Protein AF-A0A2H0HTR3-F1 (afdb_monomer_lite)

Secondary structure (DSSP, 8-state):
--HHHHHHHHHHHHHTT--HHHHHHHHHHHHHHHHHHHHHHHHHHHHHHHH-----SSPPPHHHHHHTT--

Radius of gyration: 25.33 Å; chains: 1; bounding box: 64×30×53 Å

Structure (mmCIF, N/CA/C/O backbone):
data_AF-A0A2H0HTR3-F1
#
_entry.id   AF-A0A2H0HTR3-F1
#
loop_
_atom_site.group_PDB
_atom_site.id
_atom_site.type_symbol
_atom_site.label_atom_id
_atom_site.label_alt_id
_atom_site.label_comp_id
_atom_site.label_asym_id
_atom_site.label_entity_id
_atom_site.label_seq_id
_atom_site.pdbx_PDB_ins_code
_atom_site.Cartn_x
_atom_site.Cartn_y
_atom_site.Cartn_z
_atom_site.occupancy
_atom_site.B_iso_or_equiv
_atom_site.auth_seq_id
_atom_site.auth_comp_id
_atom_site.auth_asym_id
_atom_site.auth_atom_id
_atom_site.pdbx_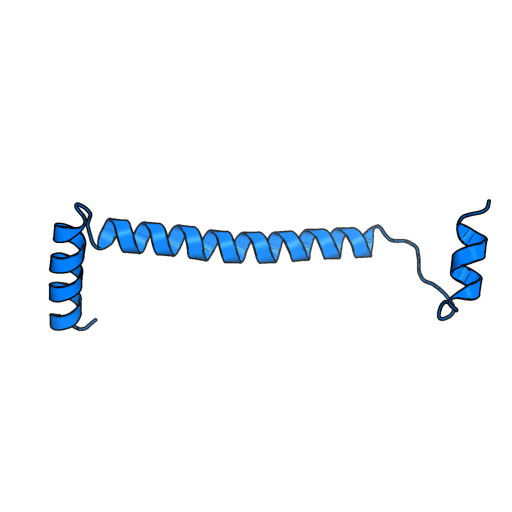PDB_model_num
ATOM 1 N N . LEU A 1 1 ? -20.480 4.703 0.689 1.00 73.38 1 LEU A N 1
ATOM 2 C CA . LEU A 1 1 ? -20.012 3.691 1.663 1.00 73.38 1 LEU A CA 1
ATOM 3 C C . LEU A 1 1 ? -21.230 3.227 2.435 1.00 73.38 1 LEU A C 1
ATOM 5 O O . LEU A 1 1 ? -22.078 4.064 2.697 1.00 73.38 1 LEU A O 1
ATOM 9 N N . ASP A 1 2 ? -21.336 1.933 2.722 1.00 93.31 2 ASP A N 1
ATOM 10 C CA . ASP A 1 2 ? -22.449 1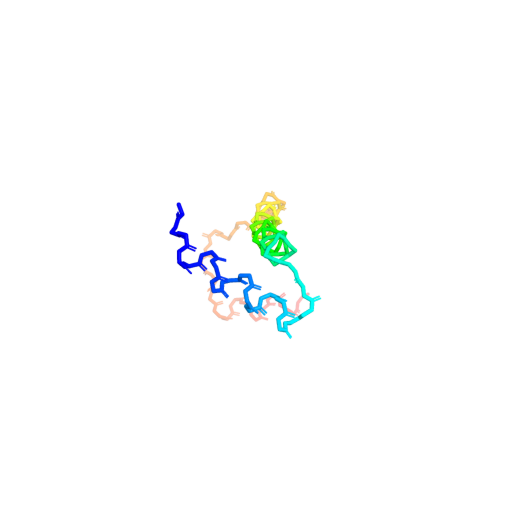.391 3.506 1.00 93.31 2 ASP A CA 1
ATOM 11 C C . ASP A 1 2 ? -22.260 1.693 5.003 1.00 93.31 2 ASP A C 1
ATOM 13 O O . ASP A 1 2 ? -21.183 1.454 5.558 1.00 93.31 2 ASP A O 1
ATOM 17 N N . ASP A 1 3 ? -23.301 2.212 5.653 1.00 94.62 3 ASP A N 1
ATOM 18 C CA . ASP A 1 3 ? -23.258 2.608 7.064 1.00 94.62 3 ASP A CA 1
ATOM 19 C C . ASP A 1 3 ? -23.161 1.394 7.996 1.00 94.62 3 ASP A C 1
ATOM 21 O O . ASP A 1 3 ? -22.462 1.446 9.014 1.00 94.62 3 ASP A O 1
ATOM 25 N N . GLY A 1 4 ? -23.792 0.273 7.626 1.00 96.50 4 GLY A N 1
ATOM 26 C CA . GLY A 1 4 ? -23.712 -0.979 8.380 1.00 96.50 4 GLY A CA 1
ATOM 27 C C . GLY A 1 4 ? -22.297 -1.556 8.378 1.00 96.50 4 GLY A C 1
ATOM 28 O O . GLY A 1 4 ? -21.767 -1.952 9.420 1.00 96.50 4 GLY A O 1
ATOM 29 N N . LEU A 1 5 ? -21.643 -1.541 7.218 1.00 95.69 5 LEU A N 1
ATOM 30 C CA . LEU A 1 5 ? -20.235 -1.895 7.081 1.00 95.69 5 LEU A CA 1
ATOM 31 C C . LEU A 1 5 ? -19.331 -0.972 7.909 1.00 95.69 5 LEU A C 1
ATOM 33 O O . LEU A 1 5 ? -18.424 -1.453 8.591 1.00 95.69 5 LEU A O 1
ATOM 37 N N . LEU A 1 6 ? -19.581 0.341 7.888 1.00 9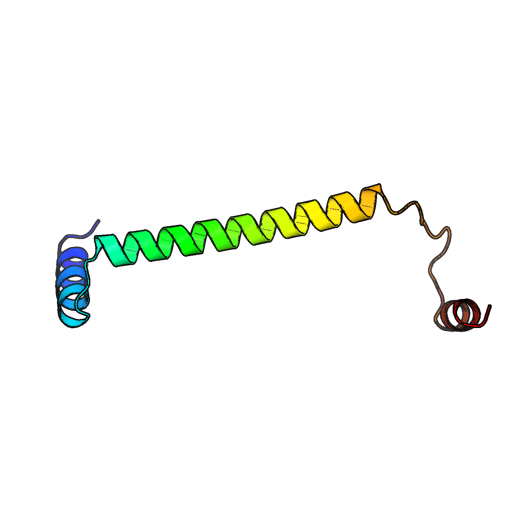5.50 6 LEU A N 1
ATOM 38 C CA . LEU A 1 6 ? -18.779 1.302 8.643 1.00 95.50 6 LEU A CA 1
ATOM 39 C C . LEU A 1 6 ? -18.932 1.114 10.158 1.00 95.50 6 LEU A C 1
ATOM 41 O O . LEU A 1 6 ? -17.959 1.266 10.897 1.00 95.50 6 LEU A O 1
ATOM 45 N N . HIS A 1 7 ? -20.128 0.757 10.628 1.00 97.12 7 HIS A N 1
ATOM 46 C CA . HIS A 1 7 ? -20.361 0.425 12.030 1.00 97.12 7 HIS A CA 1
ATOM 47 C C . HIS A 1 7 ?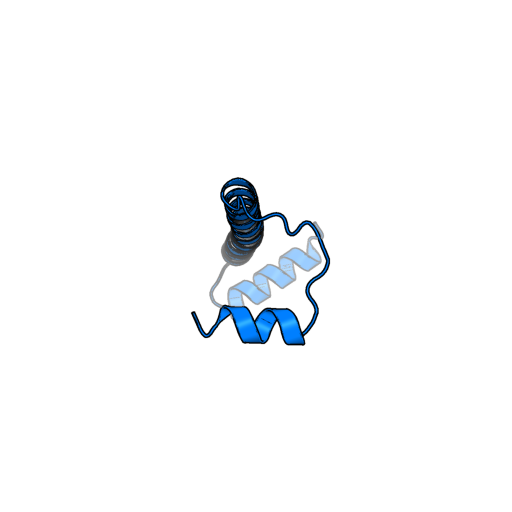 -19.534 -0.792 12.463 1.00 97.12 7 HIS A C 1
ATOM 49 O O . HIS A 1 7 ? -18.733 -0.681 13.390 1.00 97.12 7 HIS A O 1
ATOM 55 N N . LYS A 1 8 ? -19.613 -1.901 11.717 1.00 97.25 8 LYS A N 1
ATOM 56 C CA . LYS A 1 8 ? -18.819 -3.113 11.989 1.00 97.25 8 LYS A CA 1
ATOM 57 C C . LYS A 1 8 ? -17.315 -2.843 11.965 1.00 97.25 8 LYS A C 1
ATOM 59 O O . LYS A 1 8 ? -16.574 -3.362 12.797 1.00 97.25 8 LYS A O 1
ATOM 64 N N . ALA A 1 9 ? -16.855 -2.011 11.029 1.00 96.69 9 ALA A N 1
ATOM 65 C CA . ALA A 1 9 ? -15.454 -1.611 10.952 1.00 96.69 9 ALA A CA 1
ATOM 66 C C . ALA A 1 9 ? -15.010 -0.835 12.203 1.00 96.69 9 ALA A C 1
ATOM 68 O O . ALA A 1 9 ? -13.903 -1.048 12.694 1.00 96.69 9 ALA A O 1
ATOM 69 N N . ARG A 1 10 ? -15.869 0.036 12.753 1.00 97.62 10 ARG A N 1
ATOM 70 C CA . ARG A 1 10 ? -15.586 0.735 14.015 1.00 97.62 10 ARG A CA 1
ATOM 71 C C . ARG A 1 10 ? -15.558 -0.219 15.202 1.00 97.62 10 ARG A C 1
ATOM 73 O O . ARG A 1 10 ? -14.638 -0.119 16.005 1.00 97.62 10 ARG A O 1
ATOM 80 N N . GLU A 1 11 ? -16.507 -1.148 15.300 1.00 98.31 11 GLU A N 1
ATOM 81 C CA . GLU A 1 11 ? -16.510 -2.159 16.365 1.00 98.31 11 GLU A CA 1
ATOM 82 C C . GLU A 1 11 ? -15.241 -3.020 16.331 1.00 98.31 11 GLU A C 1
ATOM 84 O O . GLU A 1 11 ? -14.623 -3.265 17.365 1.00 98.31 11 GLU A O 1
ATOM 89 N N . ALA A 1 12 ? -14.815 -3.447 15.140 1.00 97.75 12 ALA A N 1
ATOM 90 C CA . ALA A 1 12 ? -13.564 -4.177 14.963 1.00 97.75 12 ALA A CA 1
ATOM 91 C C . ALA A 1 12 ? -12.344 -3.336 15.364 1.00 97.75 12 ALA A C 1
ATOM 93 O O . ALA A 1 12 ? -11.530 -3.790 16.163 1.00 97.75 12 ALA A O 1
ATOM 94 N N . ALA A 1 13 ? -12.263 -2.091 14.889 1.00 97.31 13 ALA A N 1
ATOM 95 C CA . ALA A 1 13 ? -11.165 -1.191 15.228 1.00 97.31 13 ALA A CA 1
ATOM 96 C C . ALA A 1 13 ? -11.067 -0.934 16.742 1.00 97.31 13 ALA A C 1
ATOM 98 O O . ALA A 1 13 ? -9.970 -0.937 17.290 1.00 97.31 13 ALA A O 1
ATOM 99 N N . LEU A 1 14 ? -12.201 -0.779 17.433 1.00 98.06 14 LEU A N 1
ATOM 100 C CA . LEU A 1 14 ? -12.228 -0.622 18.889 1.00 98.06 14 LEU A CA 1
ATOM 101 C C . LEU A 1 14 ? -11.706 -1.867 19.616 1.00 98.06 14 LEU A C 1
ATOM 103 O O . LEU A 1 14 ? -10.905 -1.725 20.537 1.00 98.06 14 LEU A O 1
ATOM 107 N N . ARG A 1 15 ? -12.109 -3.075 19.189 1.00 97.81 15 ARG A N 1
ATOM 108 C CA . ARG A 1 15 ? -11.585 -4.341 19.743 1.00 97.81 15 ARG A CA 1
ATOM 109 C C . ARG A 1 15 ? -10.071 -4.474 19.571 1.00 97.81 15 ARG A C 1
ATOM 111 O O . ARG A 1 15 ? -9.419 -5.094 20.399 1.00 97.81 15 ARG A O 1
ATOM 118 N N . GLU A 1 16 ? -9.527 -3.890 18.510 1.00 97.06 16 GLU A N 1
ATOM 119 C CA . GLU A 1 16 ? -8.095 -3.886 18.194 1.00 97.06 16 GLU A CA 1
ATOM 120 C C . GLU A 1 16 ? -7.355 -2.656 18.754 1.00 97.06 16 GLU A C 1
ATOM 122 O O . GLU A 1 16 ? -6.202 -2.419 18.402 1.00 97.06 16 GLU A O 1
ATOM 127 N N . HIS A 1 17 ? -7.997 -1.859 19.620 1.00 97.50 17 HIS A N 1
ATOM 128 C CA . HIS A 1 17 ? -7.439 -0.624 20.191 1.00 97.50 17 HIS A CA 1
ATOM 129 C C . HIS A 1 17 ? -6.900 0.361 19.136 1.00 97.50 17 HIS A C 1
ATOM 131 O O . HIS A 1 17 ? -5.912 1.064 19.347 1.00 97.50 17 HIS A O 1
ATOM 137 N N . THR A 1 18 ? -7.572 0.435 17.990 1.00 97.81 18 THR A N 1
ATOM 138 C CA . THR A 1 18 ? -7.238 1.321 16.876 1.00 97.81 18 THR A CA 1
ATOM 139 C C . THR A 1 18 ? -8.467 2.110 16.418 1.00 97.81 18 THR A C 1
ATOM 141 O O . THR A 1 18 ? -9.532 2.091 17.035 1.00 97.81 18 THR A O 1
ATOM 144 N N . SER A 1 19 ? -8.331 2.853 15.322 1.00 98.06 19 SER A N 1
ATOM 145 C CA . SER A 1 19 ? -9.448 3.520 14.658 1.00 98.06 19 SER A CA 1
ATOM 146 C C . SER A 1 19 ? -9.500 3.130 13.189 1.00 98.06 19 SER A C 1
ATOM 148 O O . SER A 1 19 ? -8.472 2.866 12.566 1.00 98.06 19 SER A O 1
ATOM 150 N N . VAL A 1 20 ? -10.695 3.179 12.599 1.00 97.19 20 VAL A N 1
ATOM 151 C CA . VAL A 1 20 ? -10.871 2.969 11.152 1.00 97.19 20 VAL A CA 1
ATOM 152 C C . VAL A 1 20 ? -9.950 3.893 10.351 1.00 97.19 20 VAL A C 1
ATOM 154 O O . VAL A 1 20 ? -9.335 3.463 9.383 1.00 97.19 20 VAL A O 1
ATOM 157 N N . ASN A 1 21 ? -9.785 5.145 10.788 1.00 97.12 21 ASN A N 1
ATOM 158 C CA . ASN A 1 21 ? -8.902 6.097 10.119 1.00 97.12 21 ASN A CA 1
ATOM 159 C C . ASN A 1 21 ? -7.425 5.677 10.182 1.00 97.12 21 ASN A C 1
ATOM 161 O O . ASN A 1 21 ? -6.704 5.838 9.202 1.00 97.12 21 ASN A O 1
ATOM 165 N N . ALA A 1 22 ? -6.969 5.124 11.309 1.00 97.88 22 ALA A N 1
ATOM 166 C CA . ALA A 1 22 ? -5.610 4.601 11.433 1.00 97.88 22 ALA A CA 1
ATOM 167 C C . ALA A 1 22 ? -5.390 3.393 10.508 1.00 97.88 22 ALA A C 1
ATOM 169 O O . ALA A 1 22 ? -4.392 3.351 9.794 1.00 97.88 22 ALA A O 1
ATOM 170 N N . VAL A 1 23 ? -6.355 2.470 10.443 1.00 96.62 23 VAL A N 1
ATOM 171 C CA . VAL A 1 23 ? -6.300 1.299 9.550 1.00 96.62 23 VAL A CA 1
ATOM 172 C C . VAL A 1 23 ? -6.279 1.715 8.078 1.00 96.62 23 VAL A C 1
ATOM 174 O O . VAL A 1 23 ? -5.456 1.226 7.306 1.00 96.62 23 VAL A O 1
ATOM 177 N N . VAL A 1 24 ? -7.151 2.646 7.682 1.00 96.38 24 VAL A N 1
ATOM 178 C CA . VAL A 1 24 ? -7.204 3.156 6.304 1.00 96.38 24 VAL A CA 1
ATOM 179 C C . VAL A 1 24 ? -5.919 3.899 5.950 1.00 96.38 24 VAL A C 1
ATOM 181 O O . VAL A 1 24 ? -5.359 3.659 4.883 1.00 96.38 24 VAL A O 1
ATOM 184 N N . ARG A 1 25 ? -5.415 4.760 6.843 1.00 97.50 25 ARG A N 1
ATOM 185 C CA . ARG A 1 25 ? -4.136 5.460 6.655 1.00 97.50 25 ARG A CA 1
ATOM 186 C C . ARG A 1 25 ? -3.008 4.469 6.394 1.00 97.50 25 ARG A C 1
ATOM 188 O O . ARG A 1 25 ? -2.288 4.613 5.414 1.00 97.50 25 ARG A O 1
ATOM 195 N N . GLU A 1 26 ? -2.881 3.469 7.253 1.00 96.44 26 GLU A N 1
ATOM 196 C CA . GLU A 1 26 ? -1.834 2.458 7.161 1.00 96.44 26 GLU A CA 1
ATOM 197 C C . GLU A 1 26 ? -1.947 1.637 5.865 1.00 96.44 26 GLU A C 1
ATOM 199 O O . GLU A 1 26 ? -0.956 1.398 5.175 1.00 96.44 26 GLU A O 1
ATOM 204 N N . TYR A 1 27 ? -3.165 1.260 5.468 1.00 95.81 27 TYR A N 1
ATOM 205 C CA . TYR A 1 27 ? -3.399 0.612 4.179 1.00 95.81 27 TYR A CA 1
ATOM 206 C C . TYR A 1 27 ? -2.944 1.484 3.001 1.00 95.81 27 TYR A C 1
ATOM 208 O O . TYR A 1 27 ? -2.260 0.991 2.103 1.00 95.81 27 TYR A O 1
ATOM 216 N N . LEU A 1 28 ? -3.294 2.774 3.003 1.00 96.50 28 LEU A N 1
ATOM 217 C CA . LEU A 1 28 ? -2.935 3.699 1.928 1.00 96.50 28 LEU A CA 1
ATOM 218 C C . LEU A 1 28 ? -1.421 3.920 1.835 1.00 96.50 28 LEU A C 1
ATOM 220 O O . LEU A 1 28 ? -0.899 3.940 0.723 1.00 96.50 28 LEU A O 1
ATOM 224 N N . ILE A 1 29 ? -0.717 4.023 2.968 1.00 95.56 29 ILE A N 1
ATOM 225 C CA . ILE A 1 29 ? 0.752 4.110 2.998 1.00 95.56 29 ILE A CA 1
ATOM 226 C C . ILE A 1 29 ? 1.353 2.880 2.318 1.00 95.56 29 ILE A C 1
ATOM 228 O O . ILE A 1 29 ? 2.070 3.009 1.328 1.00 95.56 29 ILE A O 1
ATOM 232 N N . ARG A 1 30 ? 0.970 1.675 2.759 1.00 95.56 30 ARG A N 1
ATOM 233 C CA . ARG A 1 30 ? 1.480 0.427 2.171 1.00 95.56 30 ARG A CA 1
ATOM 234 C C . ARG A 1 30 ? 1.150 0.285 0.688 1.00 95.56 30 ARG A C 1
ATOM 236 O O . ARG A 1 30 ? 1.963 -0.234 -0.076 1.00 95.56 30 ARG A O 1
ATOM 243 N N . TYR A 1 31 ? -0.037 0.725 0.278 1.00 90.69 31 TYR A N 1
ATOM 244 C CA . TYR A 1 31 ? -0.458 0.702 -1.119 1.00 90.69 31 TYR A CA 1
ATOM 245 C C . TYR A 1 31 ? 0.417 1.612 -1.990 1.00 90.69 31 TYR A C 1
ATOM 247 O O . TYR A 1 31 ? 0.886 1.190 -3.052 1.00 90.69 31 TYR A O 1
ATOM 255 N N . VAL A 1 32 ? 0.675 2.839 -1.531 1.00 92.31 32 VAL A N 1
ATOM 256 C CA . VAL A 1 32 ? 1.561 3.780 -2.224 1.00 92.31 32 VAL A CA 1
ATOM 257 C C . VAL A 1 32 ? 2.990 3.245 -2.252 1.00 92.31 32 VAL A C 1
ATOM 259 O O . VAL A 1 32 ? 3.581 3.207 -3.325 1.00 92.31 32 VAL A O 1
ATOM 262 N N . ASP A 1 33 ? 3.516 2.736 -1.138 1.00 93.38 33 ASP A N 1
ATOM 263 C CA . ASP A 1 33 ? 4.872 2.181 -1.071 1.00 93.38 33 ASP A CA 1
ATOM 264 C C . ASP A 1 33 ? 5.069 1.005 -2.030 1.00 93.38 33 ASP A C 1
ATOM 266 O O . ASP A 1 33 ? 6.080 0.917 -2.728 1.00 93.38 33 ASP A O 1
ATOM 270 N N . ALA A 1 34 ? 4.095 0.094 -2.116 1.00 89.38 34 ALA A N 1
ATOM 271 C CA . ALA A 1 34 ? 4.146 -1.013 -3.065 1.00 89.38 34 ALA A CA 1
ATOM 272 C C . ALA A 1 34 ? 4.191 -0.515 -4.519 1.00 89.38 34 ALA A C 1
ATOM 274 O O . ALA A 1 34 ? 4.980 -1.025 -5.321 1.00 89.38 34 ALA A O 1
ATOM 275 N N . LYS A 1 35 ? 3.391 0.506 -4.848 1.00 87.88 35 LYS A N 1
ATOM 276 C CA . LYS A 1 35 ? 3.393 1.134 -6.173 1.00 87.88 35 LYS A CA 1
ATOM 277 C C . LYS A 1 35 ? 4.725 1.834 -6.462 1.00 87.88 35 LYS A C 1
ATOM 279 O O . LYS A 1 35 ? 5.283 1.632 -7.538 1.00 87.88 35 LYS A O 1
ATOM 284 N N . SER A 1 36 ? 5.255 2.591 -5.505 1.00 91.38 36 SER A N 1
ATOM 285 C CA . SER A 1 36 ? 6.531 3.302 -5.629 1.00 91.38 36 SER A CA 1
ATOM 286 C C . SER A 1 36 ? 7.705 2.340 -5.806 1.00 91.38 36 SER A C 1
ATOM 288 O O . SER A 1 36 ? 8.509 2.536 -6.710 1.00 91.38 36 SER A O 1
ATOM 290 N N . ARG A 1 37 ? 7.765 1.241 -5.037 1.00 89.50 37 ARG A N 1
ATOM 291 C CA . ARG A 1 37 ? 8.805 0.206 -5.202 1.00 89.50 37 ARG A CA 1
ATOM 292 C C . ARG A 1 37 ? 8.780 -0.431 -6.586 1.00 89.50 37 ARG A C 1
ATOM 294 O O . ARG A 1 37 ? 9.835 -0.678 -7.162 1.00 89.50 37 ARG A O 1
ATOM 301 N N . ARG A 1 38 ? 7.586 -0.697 -7.129 1.00 89.38 38 ARG A N 1
ATOM 302 C CA . ARG A 1 38 ? 7.446 -1.228 -8.491 1.00 89.38 38 ARG A CA 1
ATOM 303 C C . ARG A 1 38 ? 8.003 -0.250 -9.525 1.00 89.38 38 ARG A C 1
ATOM 305 O O . ARG A 1 38 ? 8.727 -0.686 -10.410 1.00 89.38 38 ARG A O 1
ATOM 312 N N . LEU A 1 39 ? 7.658 1.032 -9.421 1.00 93.00 39 LEU A N 1
ATOM 313 C CA . LEU A 1 39 ? 8.151 2.056 -10.346 1.00 93.00 39 LEU A CA 1
ATOM 314 C C . LEU A 1 39 ? 9.669 2.209 -10.241 1.00 93.00 39 LEU A C 1
ATOM 316 O O . LEU A 1 39 ? 10.349 2.116 -11.250 1.00 93.00 39 LEU A O 1
ATOM 320 N N . GLN A 1 40 ? 10.210 2.279 -9.025 1.00 92.88 40 GLN A N 1
ATOM 321 C CA . GLN A 1 40 ? 11.653 2.359 -8.809 1.00 92.88 40 GLN A CA 1
ATOM 322 C C . GLN A 1 40 ? 12.410 1.154 -9.395 1.00 92.88 40 GLN A C 1
ATOM 324 O O . GLN A 1 40 ? 13.513 1.307 -9.919 1.00 92.88 40 GLN A O 1
ATOM 329 N N . ALA A 1 41 ? 11.839 -0.052 -9.317 1.00 91.88 41 ALA A N 1
ATOM 330 C CA . ALA A 1 41 ? 12.430 -1.238 -9.933 1.00 91.88 41 ALA A CA 1
ATOM 331 C C . ALA A 1 41 ? 12.455 -1.146 -11.469 1.00 91.88 41 ALA A C 1
ATOM 333 O O . ALA A 1 41 ? 13.437 -1.568 -12.076 1.00 91.88 41 ALA A O 1
ATOM 334 N N . LEU A 1 42 ? 11.407 -0.581 -12.080 1.00 93.81 42 LEU A N 1
ATOM 335 C CA . LEU A 1 42 ? 11.368 -0.316 -13.521 1.00 93.81 42 LEU A CA 1
ATOM 336 C C . LEU A 1 42 ? 12.394 0.752 -13.906 1.00 93.81 42 LEU A C 1
ATOM 338 O O . LEU A 1 42 ? 13.216 0.483 -14.769 1.00 93.81 42 LEU A O 1
ATOM 342 N N . ASP A 1 43 ? 12.454 1.874 -13.186 1.00 94.31 43 ASP A N 1
ATOM 343 C CA . ASP A 1 43 ? 13.448 2.927 -13.434 1.00 94.31 43 ASP A CA 1
ATOM 344 C C . ASP A 1 43 ? 14.884 2.383 -13.325 1.00 94.31 43 ASP A C 1
ATOM 346 O O . ASP A 1 43 ? 15.769 2.727 -14.105 1.00 94.31 43 ASP A O 1
ATOM 350 N N . THR A 1 44 ? 15.127 1.477 -12.370 1.00 91.50 44 THR A N 1
ATOM 351 C CA . THR A 1 44 ? 16.434 0.821 -12.200 1.00 91.50 44 THR A CA 1
ATOM 352 C C . THR A 1 44 ? 16.771 -0.101 -13.376 1.00 91.50 44 THR A C 1
ATOM 354 O O . THR A 1 44 ? 17.943 -0.204 -13.756 1.00 91.50 44 THR A O 1
ATOM 357 N N . LEU A 1 45 ? 15.766 -0.786 -13.932 1.00 89.06 45 LEU A N 1
ATOM 358 C CA . LEU A 1 45 ? 15.905 -1.641 -15.109 1.00 89.06 45 LEU A CA 1
ATOM 359 C C . LEU A 1 45 ? 16.146 -0.806 -16.369 1.00 89.06 45 LEU A C 1
ATOM 361 O O . LEU A 1 45 ? 17.052 -1.135 -17.129 1.00 89.06 45 LEU A O 1
ATOM 365 N N . ASP A 1 46 ? 15.404 0.281 -16.556 1.00 91.44 46 ASP A N 1
ATOM 366 C CA . ASP A 1 46 ? 15.559 1.188 -17.694 1.00 91.44 46 ASP A CA 1
ATOM 367 C C . ASP A 1 46 ? 16.945 1.840 -17.667 1.00 91.44 46 ASP A C 1
ATOM 369 O O . ASP A 1 46 ? 17.703 1.736 -18.630 1.00 91.44 46 ASP A O 1
ATOM 373 N N . ALA A 1 47 ? 17.373 2.349 -16.507 1.00 91.12 47 ALA A N 1
ATOM 374 C CA . ALA A 1 47 ? 18.729 2.860 -16.321 1.00 91.12 47 ALA A CA 1
ATOM 375 C C . ALA A 1 47 ? 19.814 1.780 -16.514 1.00 91.12 47 ALA A C 1
ATOM 377 O O . ALA A 1 47 ? 20.985 2.104 -16.734 1.00 91.12 47 ALA A O 1
ATOM 378 N N . LEU A 1 48 ? 19.488 0.487 -16.358 1.00 88.38 48 LEU A N 1
ATOM 379 C CA . LEU A 1 48 ? 20.394 -0.623 -16.686 1.00 88.38 48 LEU A CA 1
ATOM 380 C C . LEU A 1 48 ? 20.444 -0.871 -18.183 1.00 88.38 48 LEU A C 1
ATOM 382 O O . LEU A 1 48 ? 21.538 -0.994 -18.721 1.00 88.38 48 LEU A O 1
ATOM 386 N N . ALA A 1 49 ? 19.297 -0.895 -18.846 1.00 85.62 49 ALA A N 1
ATOM 387 C CA . ALA A 1 49 ? 19.227 -1.042 -20.288 1.00 85.62 49 ALA A CA 1
ATOM 388 C C . ALA A 1 49 ? 19.981 0.092 -21.002 1.00 85.62 49 ALA A C 1
ATOM 390 O O . ALA A 1 49 ? 20.786 -0.185 -21.885 1.00 85.62 49 ALA A O 1
ATOM 391 N N . GLU A 1 50 ? 19.808 1.342 -20.566 1.00 86.56 50 GLU A N 1
ATOM 392 C CA . GLU A 1 50 ? 20.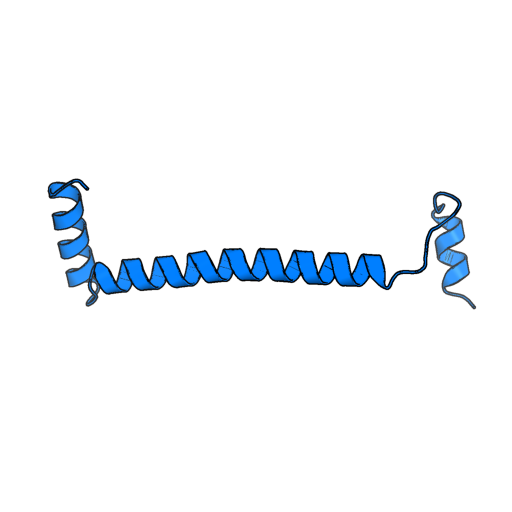469 2.509 -21.167 1.00 86.56 50 GLU A CA 1
ATOM 393 C C . GLU A 1 50 ? 21.998 2.474 -21.039 1.00 86.56 50 GLU A C 1
ATOM 395 O O . GLU A 1 50 ? 22.711 2.796 -21.989 1.00 86.56 50 GLU A O 1
ATOM 400 N N . ARG A 1 51 ? 22.531 2.063 -19.879 1.00 85.38 51 ARG A N 1
ATOM 401 C CA . ARG A 1 51 ? 23.990 1.953 -19.673 1.00 85.38 51 ARG A CA 1
ATOM 402 C C . ARG A 1 51 ? 24.593 0.697 -20.301 1.00 85.38 51 ARG A C 1
ATOM 404 O O . ARG A 1 51 ? 25.810 0.613 -20.478 1.00 85.38 51 ARG A O 1
ATOM 411 N N . SER A 1 52 ? 23.773 -0.309 -20.587 1.00 78.75 52 SER A N 1
ATOM 412 C CA . SER A 1 52 ? 24.217 -1.570 -21.165 1.00 78.75 52 SER A CA 1
ATOM 413 C C . SER A 1 52 ? 24.490 -1.405 -22.661 1.00 78.75 52 SER A C 1
ATOM 415 O O . SER A 1 52 ? 23.639 -1.661 -23.499 1.00 78.75 52 SER A O 1
ATOM 417 N N . ALA A 1 53 ? 25.738 -1.087 -23.011 1.00 66.88 53 ALA A N 1
ATOM 418 C CA . ALA A 1 53 ? 26.218 -1.065 -24.400 1.00 66.88 53 ALA A CA 1
ATOM 419 C C . ALA A 1 53 ? 26.362 -2.468 -25.045 1.00 66.88 53 ALA A C 1
ATOM 421 O O . ALA A 1 53 ? 26.864 -2.600 -26.157 1.00 66.88 53 ALA A O 1
ATOM 422 N N . SER A 1 54 ? 25.982 -3.538 -24.337 1.00 65.25 54 SER A N 1
ATOM 423 C CA . SER A 1 54 ? 26.106 -4.919 -24.811 1.00 65.25 54 SER A CA 1
ATOM 424 C C . SER A 1 54 ? 24.843 -5.364 -25.543 1.00 65.25 54 SER A C 1
ATOM 426 O O . SER A 1 54 ? 23.912 -5.875 -24.927 1.00 65.25 54 SER A O 1
ATOM 428 N N . ALA A 1 55 ? 24.854 -5.221 -26.866 1.00 65.62 55 ALA A N 1
ATOM 429 C CA . ALA A 1 55 ? 23.982 -5.963 -27.766 1.00 65.62 55 ALA A CA 1
ATOM 430 C C . ALA A 1 55 ? 24.759 -7.182 -28.285 1.00 65.62 55 ALA A C 1
ATOM 432 O O . ALA A 1 55 ? 25.901 -7.053 -28.724 1.00 65.62 55 ALA A O 1
ATOM 433 N N . SER A 1 56 ? 24.183 -8.380 -28.193 1.00 68.25 56 SER A N 1
ATOM 434 C CA . SER A 1 56 ? 24.756 -9.561 -28.841 1.00 68.25 56 SER A CA 1
ATOM 435 C C . SER A 1 56 ? 24.257 -9.633 -30.283 1.00 68.25 56 SER A C 1
ATOM 437 O O . SER A 1 56 ? 23.052 -9.758 -30.486 1.00 68.25 56 SER A O 1
ATOM 439 N N . ASP A 1 57 ? 25.159 -9.627 -31.265 1.00 68.31 57 ASP A N 1
ATOM 440 C CA . ASP A 1 57 ? 24.800 -9.788 -32.687 1.00 68.31 57 ASP A CA 1
ATOM 441 C C . ASP A 1 57 ? 24.202 -11.171 -33.014 1.00 68.31 57 ASP A C 1
ATOM 443 O O . ASP A 1 57 ? 23.554 -11.348 -34.044 1.00 68.31 57 ASP A O 1
ATOM 447 N N . ALA A 1 58 ? 24.391 -12.163 -32.138 1.00 72.62 58 ALA A N 1
ATOM 448 C CA . ALA A 1 58 ? 23.845 -13.508 -32.289 1.00 72.62 58 ALA A CA 1
ATOM 449 C C . ALA A 1 58 ? 23.406 -14.099 -30.942 1.00 72.62 58 ALA A C 1
ATOM 451 O O . ALA A 1 58 ? 23.947 -13.756 -29.887 1.00 72.62 58 ALA A O 1
ATOM 452 N N . ALA A 1 59 ? 22.437 -15.020 -30.982 1.00 74.50 59 ALA A N 1
ATOM 453 C CA . ALA A 1 59 ? 21.986 -15.753 -29.804 1.00 74.50 59 ALA A CA 1
ATOM 454 C C . ALA A 1 59 ? 23.132 -16.590 -29.218 1.00 74.50 59 ALA A C 1
ATOM 456 O O . ALA A 1 59 ? 23.806 -17.331 -29.935 1.00 74.50 59 ALA A O 1
ATOM 457 N N . TRP A 1 60 ? 23.347 -16.491 -27.907 1.00 72.94 60 TRP A N 1
ATOM 458 C CA . TRP A 1 60 ? 24.389 -17.269 -27.245 1.00 72.94 60 TRP A CA 1
ATOM 459 C C . TRP A 1 60 ? 24.029 -18.752 -27.200 1.00 72.94 60 TRP A C 1
ATOM 461 O O . TRP A 1 60 ? 22.944 -19.138 -26.763 1.00 72.94 60 TRP A O 1
ATOM 471 N N . THR A 1 61 ? 24.979 -19.591 -27.601 1.00 79.19 61 THR A N 1
ATOM 472 C CA . THR A 1 61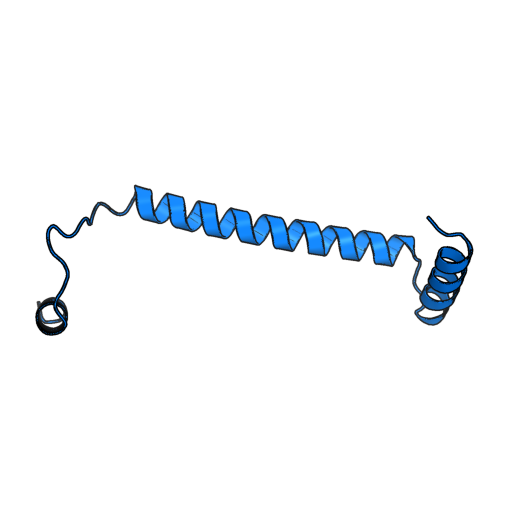 ? 24.941 -21.029 -27.335 1.00 79.19 61 THR A CA 1
ATOM 473 C C . THR A 1 61 ? 25.547 -21.300 -25.962 1.00 79.19 61 THR A C 1
ATOM 475 O O . THR A 1 61 ? 26.424 -20.568 -25.497 1.00 79.19 61 THR A O 1
ATOM 478 N N . ARG A 1 62 ? 25.087 -22.358 -25.287 1.00 77.12 62 ARG A N 1
ATOM 479 C CA . ARG A 1 62 ? 25.588 -22.732 -23.955 1.00 77.12 62 ARG A CA 1
ATOM 480 C C . ARG A 1 62 ? 27.115 -22.891 -23.938 1.00 77.12 62 ARG A C 1
ATOM 482 O O . ARG A 1 62 ? 27.748 -22.448 -22.987 1.00 77.12 62 ARG A O 1
ATOM 489 N N . ASP A 1 63 ? 27.686 -23.439 -25.007 1.00 76.19 63 ASP A N 1
ATOM 490 C CA . ASP A 1 63 ? 29.131 -23.639 -25.142 1.00 76.19 63 ASP A CA 1
ATOM 491 C C . ASP A 1 63 ? 29.893 -22.302 -25.220 1.00 76.19 63 ASP A C 1
ATOM 493 O O . ASP A 1 63 ? 30.871 -22.113 -24.499 1.00 76.19 63 ASP A O 1
ATOM 497 N N . SER A 1 64 ? 29.377 -21.313 -25.964 1.00 71.25 64 SER A N 1
ATOM 498 C CA . SER A 1 64 ? 29.992 -19.975 -26.081 1.00 71.25 64 SER A CA 1
ATOM 499 C C . SER A 1 64 ? 30.039 -19.179 -24.764 1.00 71.25 64 SER A C 1
ATOM 501 O O . SER A 1 64 ? 30.891 -18.309 -24.571 1.00 71.25 64 SER A O 1
ATOM 503 N N . LEU A 1 65 ? 29.138 -19.476 -23.819 1.00 72.56 65 LEU A N 1
ATOM 504 C CA . LEU A 1 65 ? 29.117 -18.847 -22.494 1.00 72.56 65 LEU A CA 1
ATOM 505 C C . LEU A 1 65 ? 30.198 -19.401 -21.556 1.00 72.56 65 LEU A C 1
ATOM 507 O O . LEU A 1 65 ? 30.646 -18.682 -20.660 1.00 72.56 65 LEU A O 1
ATOM 511 N N . HIS A 1 66 ? 30.616 -20.655 -21.743 1.00 71.25 66 HIS A N 1
ATOM 512 C CA . HIS A 1 66 ? 31.645 -21.287 -20.917 1.00 71.25 66 HIS A CA 1
ATOM 513 C C . HIS A 1 66 ? 33.060 -20.800 -21.267 1.00 71.25 66 HIS A C 1
ATOM 515 O O . HIS A 1 66 ? 33.871 -20.643 -20.356 1.00 71.25 66 HIS A O 1
ATOM 521 N N . GLU A 1 67 ? 33.332 -20.459 -22.531 1.00 65.62 67 GLU A N 1
ATOM 522 C CA . GLU A 1 67 ? 34.613 -19.864 -22.954 1.00 65.62 67 GLU A CA 1
ATOM 523 C C . GLU A 1 67 ? 34.851 -18.468 -22.353 1.00 65.62 67 GLU A C 1
ATOM 525 O O . GLU A 1 67 ? 35.960 -18.151 -21.929 1.00 65.62 67 GLU A O 1
ATOM 530 N N . ARG A 1 68 ? 33.802 -17.647 -22.207 1.00 60.62 68 ARG A N 1
ATOM 531 C CA . ARG A 1 68 ? 33.909 -16.260 -21.705 1.00 60.62 68 ARG A CA 1
ATOM 532 C C . ARG A 1 68 ? 34.352 -16.113 -20.246 1.00 60.62 68 ARG A C 1
ATOM 534 O O . ARG A 1 68 ? 34.694 -15.009 -19.840 1.00 60.62 68 ARG A O 1
ATOM 541 N N . LYS A 1 69 ? 34.289 -17.175 -19.438 1.00 57.56 69 LYS A N 1
ATOM 542 C CA . LYS A 1 69 ? 34.702 -17.152 -18.021 1.00 57.56 69 LYS A CA 1
ATOM 543 C C . LYS A 1 69 ? 36.166 -17.548 -17.804 1.00 57.56 69 LYS A C 1
ATOM 545 O O . LYS A 1 69 ? 36.623 -17.488 -16.667 1.00 57.56 69 LYS A O 1
ATOM 550 N N . ALA A 1 70 ? 36.861 -17.985 -18.854 1.00 52.72 70 ALA A N 1
ATOM 551 C CA . ALA A 1 70 ? 38.208 -18.544 -18.779 1.00 52.72 70 ALA A CA 1
ATOM 552 C C . ALA A 1 70 ? 39.307 -17.617 -19.345 1.00 52.72 70 ALA A C 1
ATOM 554 O O . ALA A 1 70 ? 40.437 -18.068 -19.520 1.00 52.72 70 ALA A O 1
ATOM 555 N N . SER A 1 71 ? 39.004 -16.344 -19.631 1.00 44.22 71 SER A N 1
ATOM 556 C CA . SER A 1 71 ? 39.972 -15.311 -20.051 1.00 44.22 71 SER A CA 1
ATOM 557 C C . SER A 1 71 ? 39.999 -14.136 -19.088 1.00 44.22 71 SER A C 1
ATOM 559 O O . SER A 1 71 ? 38.923 -13.813 -18.536 1.00 44.22 71 SER A O 1
#

Foldseek 3Di:
DDPVVQVVLQVVQVVVVHGSVVVVVVVVVVVVVVVVVVVVVVVVVVVVVVPPPDDDPDDDDPVNVVVVVVD

pLDDT: mean 86.48, std 13.02, range [44.22, 98.31]

Sequence (71 aa):
LDDGLLHKAREAALREHTSVNAVVREYLIRYVDAKSRRLQALDTLDALAERSASASDAAWTRDSLHERKAS